Protein AF-A0A0G3XI68-F1 (afdb_monomer_lite)

InterPro domains:
  IPR011495 Signal transduction histidine kinase, subgroup 2, dimerisation and phosphoacceptor domain [PF07568] (10-59)
  IPR036890 Histidine kinase/HSP90-like ATPase superfamily [G3DSA:3.30.565.10] (43-128)
  IPR036890 Histidine kinase/HSP90-like ATPase superfamily [SSF55874] (62-120)

Secondary structure (DSSP, 8-state):
-----------HHHHHHHHHHHHHHHHHHHHHHHHTTS----EEEHHHHHHHHHHHHHTSHHHHTTTEEEEEEE---EEEHHHHHHHHHHHHHHHHHIIIIIS-TT--EEEEEEE---SSS--------

Foldseek 3Di:
DDDDPDDPDPPVVVVVLVVVLVVVVVVVVVVVVVCVPPDDADWDFLLVVVQVLQVVVQPDVLCVVQQEAEEEDEDGDIDGPVVSVSVSVSVVVVVVCCSVPVRPRNRHYYFYFYFDDDPPPDGDGDGDD

pLDDT: mean 70.51, std 18.84, range [31.53, 93.0]

Radius of gyration: 17.16 Å; chains: 1; bounding box: 57×29×40 Å

Organism: NCBI:txid1348774

Structure (mmCIF, N/CA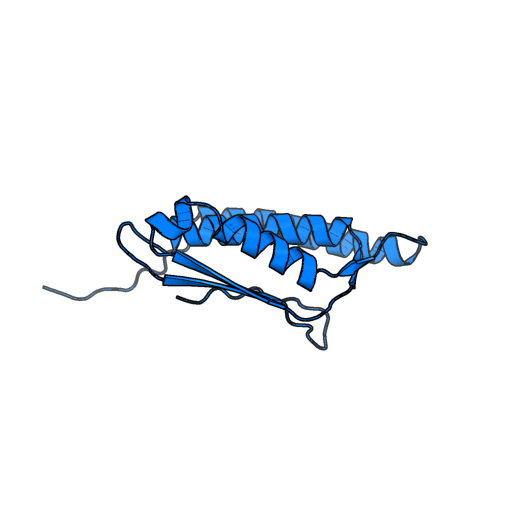/C/O backbone):
data_AF-A0A0G3XI68-F1
#
_entry.id   AF-A0A0G3XI68-F1
#
loop_
_atom_site.group_PDB
_atom_site.id
_atom_site.type_symbol
_atom_site.label_atom_id
_atom_site.label_alt_id
_atom_site.label_comp_id
_atom_site.label_asym_id
_atom_site.label_entity_id
_atom_site.label_seq_id
_atom_site.pdbx_PDB_ins_code
_atom_site.Cartn_x
_atom_site.Cartn_y
_atom_site.Cartn_z
_atom_site.occupancy
_atom_site.B_iso_or_equiv
_atom_site.auth_seq_id
_atom_site.auth_comp_id
_atom_site.auth_asym_id
_atom_site.auth_atom_id
_atom_site.pdbx_PDB_model_num
ATOM 1 N N . MET A 1 1 ? -36.870 18.789 12.264 1.00 31.53 1 MET A N 1
ATOM 2 C CA . MET A 1 1 ? -36.384 17.388 12.247 1.00 31.53 1 MET A CA 1
ATOM 3 C C . MET A 1 1 ? -36.685 16.810 10.864 1.00 31.53 1 MET A C 1
ATOM 5 O O . MET A 1 1 ? -37.745 17.142 10.352 1.00 31.53 1 MET A O 1
ATOM 9 N N . PRO A 1 2 ? -35.776 16.043 10.236 1.00 55.09 2 PRO A N 1
ATOM 10 C CA . PRO A 1 2 ? -34.656 16.590 9.450 1.00 55.09 2 PRO A CA 1
ATOM 11 C C . PRO A 1 2 ? -34.490 15.913 8.066 1.00 55.09 2 PRO A C 1
ATOM 13 O O . PRO A 1 2 ? -35.058 14.852 7.839 1.00 55.09 2 PRO A O 1
ATOM 16 N N . THR A 1 3 ? -33.679 16.490 7.168 1.00 40.97 3 THR A N 1
ATOM 17 C CA . THR A 1 3 ? -32.570 15.821 6.434 1.00 40.97 3 THR A CA 1
ATOM 18 C C . THR A 1 3 ? -31.987 16.763 5.371 1.00 40.97 3 THR A C 1
ATOM 20 O O . THR A 1 3 ? -32.546 16.929 4.296 1.00 40.97 3 THR A O 1
ATOM 23 N N . ASP A 1 4 ? -30.836 17.363 5.674 1.00 39.16 4 ASP A N 1
ATOM 24 C CA . ASP A 1 4 ? -29.917 17.905 4.668 1.00 39.16 4 ASP A CA 1
ATOM 25 C C . ASP A 1 4 ? -28.554 17.243 4.910 1.00 39.16 4 ASP A C 1
ATOM 27 O O . ASP A 1 4 ? -27.798 17.626 5.805 1.00 39.16 4 ASP A O 1
ATOM 31 N N . TYR A 1 5 ? -28.303 16.153 4.184 1.00 35.28 5 TYR A N 1
ATOM 32 C CA . TYR A 1 5 ? -27.009 15.474 4.125 1.00 35.28 5 TYR A CA 1
ATOM 33 C C . TYR A 1 5 ? -26.411 15.707 2.736 1.00 35.28 5 TYR A C 1
ATOM 35 O O . TYR A 1 5 ? -26.366 14.813 1.897 1.00 35.28 5 TYR A O 1
ATOM 43 N N . GLY A 1 6 ? -25.950 16.932 2.498 1.00 38.41 6 GLY A N 1
ATOM 44 C CA . GLY A 1 6 ? -25.201 17.317 1.307 1.00 38.41 6 GLY A CA 1
ATOM 45 C C . GLY A 1 6 ? -23.928 18.070 1.675 1.00 38.41 6 GLY A C 1
ATOM 46 O O . GLY A 1 6 ? -23.802 19.251 1.383 1.00 38.41 6 GLY A O 1
ATOM 47 N N . LYS A 1 7 ? -22.967 17.415 2.338 1.00 39.94 7 LYS A N 1
ATOM 48 C CA . LYS A 1 7 ? -21.611 17.967 2.489 1.00 39.94 7 LYS A CA 1
ATOM 49 C C . LYS A 1 7 ? -20.604 17.024 1.850 1.00 39.94 7 LYS A C 1
ATOM 51 O O . LYS A 1 7 ? -20.145 16.069 2.469 1.00 39.94 7 LYS A O 1
ATOM 56 N N . GLN A 1 8 ? -20.278 17.321 0.592 1.00 47.56 8 GLN A N 1
ATOM 57 C CA . GLN A 1 8 ? -19.024 16.920 -0.035 1.00 47.56 8 GLN A CA 1
ATOM 58 C C . GLN A 1 8 ? -17.888 17.495 0.818 1.00 47.56 8 GLN A C 1
ATOM 60 O O . GLN A 1 8 ? -17.593 18.686 0.769 1.00 47.56 8 GLN A O 1
ATOM 65 N N . GLY A 1 9 ? -17.315 16.661 1.680 1.00 38.50 9 GLY A N 1
ATOM 66 C CA . GLY A 1 9 ? -16.101 16.988 2.409 1.00 38.50 9 GLY A CA 1
ATOM 67 C C . GLY A 1 9 ? -14.901 16.678 1.529 1.00 38.50 9 GLY A C 1
ATOM 68 O O . GLY A 1 9 ? -14.406 15.556 1.545 1.00 38.50 9 GLY A O 1
ATOM 69 N N . THR A 1 10 ? -14.428 17.651 0.758 1.00 47.72 10 THR A N 1
ATOM 70 C CA . THR A 1 10 ? -13.037 17.657 0.299 1.00 47.72 10 THR A CA 1
ATOM 71 C C . THR A 1 10 ? -12.173 17.923 1.528 1.00 47.72 10 THR A C 1
ATOM 73 O O . THR A 1 10 ? -11.997 19.069 1.934 1.00 47.72 10 THR A O 1
ATOM 76 N N . ASP A 1 11 ? -11.706 16.854 2.177 1.00 54.72 11 ASP A N 1
ATOM 77 C CA . ASP A 1 11 ? -10.769 16.954 3.296 1.00 54.72 11 ASP A CA 1
ATOM 78 C C . ASP A 1 11 ? -9.481 17.644 2.794 1.00 54.72 11 ASP A C 1
ATOM 80 O O . ASP A 1 11 ? -8.816 17.116 1.894 1.00 54.72 11 ASP A O 1
ATOM 84 N N . PRO A 1 12 ? -9.112 18.822 3.331 1.00 51.72 12 PRO A N 1
ATOM 85 C CA . PRO A 1 12 ? -7.902 19.535 2.933 1.00 51.72 12 PRO A CA 1
ATOM 86 C C . PRO A 1 12 ? -6.636 18.685 3.089 1.00 51.72 12 PRO A C 1
ATOM 88 O O . PRO A 1 12 ? -5.702 18.838 2.305 1.00 51.72 12 PRO A O 1
ATOM 91 N N . ALA A 1 13 ? -6.604 17.765 4.058 1.00 49.97 13 ALA A N 1
ATOM 92 C CA . ALA A 1 13 ? -5.489 16.846 4.254 1.00 49.97 13 ALA A CA 1
ATOM 93 C C . ALA A 1 13 ? -5.423 15.789 3.141 1.00 49.97 13 ALA A C 1
ATOM 95 O O . ALA A 1 13 ? -4.335 15.492 2.648 1.00 49.97 13 ALA A O 1
ATOM 96 N N . ALA A 1 14 ? -6.573 15.282 2.682 1.00 48.16 14 ALA A N 1
ATOM 97 C CA . ALA A 1 14 ? -6.639 14.370 1.540 1.00 48.16 14 ALA A CA 1
ATOM 98 C C . ALA A 1 14 ? -6.220 15.072 0.238 1.00 48.16 14 ALA A C 1
ATOM 100 O O . ALA A 1 14 ? -5.466 14.507 -0.552 1.00 48.16 14 ALA A O 1
ATOM 101 N N . ALA A 1 15 ? -6.631 16.329 0.046 1.00 51.78 15 ALA A N 1
ATOM 102 C CA . ALA A 1 15 ? -6.228 17.139 -1.103 1.00 51.78 15 ALA A CA 1
ATOM 103 C C . ALA A 1 15 ? -4.725 17.486 -1.088 1.00 51.78 15 ALA A C 1
ATOM 105 O O . ALA A 1 15 ? -4.072 17.435 -2.129 1.00 51.78 15 ALA A O 1
ATOM 106 N N . LEU A 1 16 ? -4.151 17.787 0.082 1.00 50.56 16 LEU A N 1
ATOM 107 C CA . LEU A 1 16 ? -2.713 18.039 0.240 1.00 50.56 16 LEU A CA 1
ATOM 108 C C . LEU A 1 16 ? -1.878 16.774 0.021 1.00 50.56 16 LEU A C 1
ATOM 110 O O . LEU A 1 16 ? -0.875 16.822 -0.695 1.00 50.56 16 LEU A O 1
ATOM 114 N N . ALA A 1 17 ? -2.309 15.640 0.580 1.00 51.34 17 ALA A N 1
ATOM 115 C CA . ALA A 1 17 ? -1.681 14.347 0.337 1.00 51.34 17 ALA A CA 1
ATOM 116 C C . ALA A 1 17 ? -1.721 14.006 -1.159 1.00 51.34 17 ALA A C 1
ATOM 118 O O . ALA A 1 17 ? -0.691 13.659 -1.730 1.00 51.34 17 ALA A O 1
ATOM 119 N N . PHE A 1 18 ? -2.867 14.207 -1.817 1.00 52.84 18 PHE A N 1
ATOM 120 C CA . PHE A 1 18 ? -3.029 14.009 -3.257 1.00 52.84 18 PHE A CA 1
ATOM 121 C C . PHE A 1 18 ? -2.173 14.970 -4.104 1.00 52.84 18 PHE A C 1
ATOM 123 O O . PHE A 1 18 ? -1.632 14.575 -5.138 1.00 52.84 18 PHE A O 1
ATOM 130 N N . GLY A 1 19 ? -1.990 16.218 -3.668 1.00 50.69 19 GLY A N 1
ATOM 131 C CA . GLY A 1 19 ? -1.123 17.189 -4.339 1.00 50.69 19 GLY A CA 1
ATOM 132 C C . GLY A 1 19 ? 0.359 16.805 -4.274 1.00 50.69 19 GLY A C 1
ATOM 133 O O . GLY A 1 19 ? 1.036 16.760 -5.303 1.00 50.69 19 GLY A O 1
ATOM 134 N N . ALA A 1 20 ? 0.857 16.456 -3.084 1.00 52.22 20 ALA A N 1
ATOM 135 C CA . ALA A 1 20 ? 2.238 16.000 -2.895 1.00 52.22 20 ALA A CA 1
ATOM 136 C C . ALA A 1 20 ? 2.516 14.675 -3.634 1.00 52.22 20 ALA A C 1
ATOM 138 O O . ALA A 1 20 ? 3.582 14.487 -4.227 1.00 52.22 20 ALA A O 1
ATOM 139 N N . MET A 1 21 ? 1.522 13.788 -3.646 1.00 56.44 21 MET A N 1
ATOM 140 C CA . MET A 1 21 ? 1.485 12.535 -4.398 1.00 56.44 21 MET A CA 1
ATOM 141 C C . MET A 1 21 ? 1.593 12.776 -5.907 1.00 56.44 21 MET A C 1
ATOM 143 O O . MET A 1 21 ? 2.489 12.243 -6.556 1.00 56.44 21 MET A O 1
ATOM 147 N N . SER A 1 22 ? 0.742 13.647 -6.456 1.00 55.94 22 SER A N 1
ATOM 148 C CA . SER A 1 22 ? 0.720 13.986 -7.885 1.00 55.94 22 SER A CA 1
ATOM 149 C C . SER A 1 22 ? 2.038 14.605 -8.352 1.00 55.94 22 SER A C 1
ATOM 151 O O . SER A 1 22 ? 2.493 14.332 -9.462 1.00 55.94 22 SER A O 1
ATOM 153 N N . HIS A 1 23 ? 2.684 15.408 -7.502 1.00 49.72 23 HIS A N 1
ATOM 154 C CA . HIS A 1 23 ? 3.992 15.988 -7.800 1.00 49.72 23 HIS A CA 1
ATOM 155 C C . HIS A 1 23 ? 5.098 14.922 -7.865 1.00 49.72 23 HIS A C 1
ATOM 157 O O . HIS A 1 23 ? 5.935 14.956 -8.766 1.00 49.72 23 HIS A O 1
ATOM 163 N N . ARG A 1 24 ? 5.090 13.942 -6.951 1.00 57.97 24 ARG A N 1
ATOM 164 C CA . ARG A 1 24 ? 6.045 12.819 -6.961 1.00 57.97 24 ARG A CA 1
ATOM 165 C C . ARG A 1 24 ? 5.825 11.869 -8.135 1.00 57.97 24 ARG A C 1
ATOM 167 O O . ARG A 1 24 ? 6.794 11.506 -8.791 1.00 57.97 24 ARG A O 1
ATOM 174 N N . VAL A 1 25 ? 4.573 11.525 -8.438 1.00 63.59 25 VAL A N 1
ATOM 175 C CA . VAL A 1 25 ? 4.222 10.704 -9.609 1.00 63.59 25 VAL A CA 1
ATOM 176 C C . VAL A 1 25 ? 4.680 11.385 -10.900 1.00 63.59 25 VAL A C 1
ATOM 178 O O . VAL A 1 25 ? 5.286 10.741 -11.750 1.00 63.59 25 VAL A O 1
ATOM 181 N N . ARG A 1 26 ? 4.475 12.703 -11.028 1.00 56.41 26 ARG A N 1
ATOM 182 C CA . ARG A 1 26 ? 4.930 13.463 -12.200 1.00 56.41 26 ARG A CA 1
ATOM 183 C C . ARG A 1 26 ? 6.452 13.505 -12.319 1.00 56.41 26 ARG A C 1
ATOM 185 O O . ARG A 1 26 ? 6.967 13.314 -13.412 1.00 56.41 26 ARG A O 1
ATOM 192 N N . ALA A 1 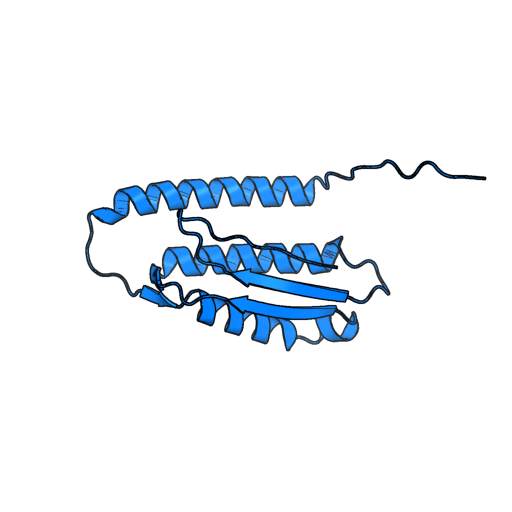27 ? 7.164 13.702 -11.209 1.00 53.88 27 ALA A N 1
ATOM 193 C CA . ALA A 1 27 ? 8.625 13.660 -11.202 1.00 53.88 27 ALA A CA 1
ATOM 194 C C . ALA A 1 27 ? 9.161 12.279 -11.623 1.00 53.88 27 ALA A C 1
ATOM 196 O O . ALA A 1 27 ? 10.120 12.203 -12.384 1.00 53.88 27 ALA A O 1
ATOM 197 N N . LEU A 1 28 ? 8.512 11.193 -11.194 1.00 54.31 28 LEU A N 1
ATOM 198 C CA . LEU A 1 28 ? 8.875 9.833 -11.595 1.00 54.31 28 LEU A CA 1
ATOM 199 C C . LEU A 1 28 ? 8.546 9.513 -13.050 1.00 54.31 28 LEU A C 1
ATOM 201 O O . LEU A 1 28 ? 9.327 8.814 -13.684 1.00 54.31 28 LEU A O 1
ATOM 205 N N . ALA A 1 29 ? 7.445 10.034 -13.597 1.00 58.12 29 ALA A N 1
ATOM 206 C CA . ALA A 1 29 ? 7.153 9.909 -15.025 1.00 58.12 29 ALA A CA 1
ATOM 207 C C . ALA A 1 29 ? 8.268 10.556 -15.867 1.00 58.12 29 ALA A C 1
ATOM 209 O O . ALA A 1 29 ? 8.747 9.958 -16.826 1.00 58.12 29 ALA A O 1
ATOM 210 N N . THR A 1 30 ? 8.764 11.724 -15.442 1.00 55.47 30 THR A N 1
ATOM 211 C CA . THR A 1 30 ? 9.915 12.386 -16.075 1.00 55.47 30 THR A CA 1
ATOM 212 C C . THR A 1 30 ? 11.211 11.583 -15.920 1.00 55.47 30 THR A C 1
ATOM 214 O O . THR A 1 30 ? 11.980 11.477 -16.870 1.00 55.47 30 THR A O 1
ATOM 217 N N . VAL A 1 31 ? 11.463 10.976 -14.755 1.00 54.72 31 VAL A N 1
ATOM 218 C CA . VAL A 1 31 ? 12.633 10.097 -14.560 1.00 54.72 31 VAL A CA 1
ATOM 219 C C . VAL A 1 31 ? 12.524 8.830 -15.414 1.00 54.72 31 VAL A C 1
ATOM 221 O O . VAL A 1 31 ? 13.515 8.418 -16.008 1.00 54.72 31 VAL A O 1
ATOM 224 N N . HIS A 1 32 ? 11.332 8.246 -15.549 1.00 53.09 32 HIS A N 1
ATOM 225 C CA . HIS A 1 32 ? 11.088 7.079 -16.397 1.00 53.09 32 HIS A CA 1
ATOM 226 C C . HIS A 1 32 ? 11.336 7.393 -17.881 1.00 53.09 32 HIS A C 1
ATOM 228 O O . HIS A 1 32 ? 11.943 6.584 -18.577 1.00 53.09 32 HIS A O 1
ATOM 234 N N . GLU A 1 33 ? 10.931 8.570 -18.371 1.00 55.16 33 GLU A N 1
ATOM 235 C CA . GLU A 1 33 ? 11.246 9.016 -19.739 1.00 55.16 33 GLU A CA 1
ATOM 236 C C . GLU A 1 33 ? 12.758 9.181 -19.973 1.00 55.16 33 GLU A C 1
ATOM 238 O O . GLU A 1 33 ? 13.256 8.832 -21.043 1.00 55.16 33 GLU A O 1
ATOM 243 N N . LEU A 1 34 ? 13.502 9.656 -18.969 1.00 50.72 34 LEU A N 1
ATOM 244 C CA . LEU A 1 34 ? 14.955 9.853 -19.050 1.00 50.72 34 LEU A CA 1
ATOM 245 C C . LEU A 1 34 ? 15.759 8.550 -18.873 1.00 50.72 34 LEU A C 1
ATOM 247 O O . LEU A 1 34 ? 16.847 8.422 -19.432 1.00 50.72 34 LEU A O 1
ATOM 251 N N . SER A 1 35 ? 15.227 7.574 -18.131 1.00 43.38 35 SER A N 1
ATOM 252 C CA . SER A 1 35 ? 15.909 6.310 -17.807 1.00 43.38 35 SER A CA 1
ATOM 253 C C . SER A 1 35 ? 15.792 5.241 -18.904 1.00 43.38 35 SER A C 1
ATOM 255 O O . SER A 1 35 ? 16.529 4.256 -18.896 1.00 43.38 35 SER A O 1
ATOM 257 N N . LEU A 1 36 ? 14.965 5.470 -19.936 1.00 50.59 36 LEU A N 1
ATOM 258 C CA . LEU A 1 36 ? 14.912 4.630 -21.146 1.00 50.59 36 LEU A CA 1
ATOM 259 C C . LEU A 1 36 ? 16.267 4.524 -21.883 1.00 50.59 36 LEU A C 1
ATOM 261 O O . LEU A 1 36 ? 16.406 3.705 -22.791 1.00 50.59 36 LEU A O 1
ATOM 265 N N . GLN A 1 37 ? 17.268 5.329 -21.508 1.00 42.09 37 GLN A N 1
ATOM 266 C CA . GLN A 1 37 ? 18.598 5.347 -22.122 1.00 42.09 37 GLN A CA 1
ATOM 267 C C . GLN A 1 37 ? 19.715 4.678 -21.301 1.00 42.09 37 GLN A C 1
ATOM 269 O O . GLN A 1 37 ? 20.816 4.529 -21.832 1.00 42.09 37 GLN A O 1
ATOM 274 N N . SER A 1 38 ? 19.486 4.243 -20.055 1.00 42.41 38 SER A N 1
ATOM 275 C CA . SER A 1 38 ? 20.564 3.708 -19.205 1.00 42.41 38 SER A CA 1
ATOM 276 C C . SER A 1 38 ? 20.253 2.329 -18.629 1.00 42.41 38 SER A C 1
ATOM 278 O O . SER A 1 38 ? 19.293 2.125 -17.898 1.00 42.41 38 SER A O 1
ATOM 280 N N . ALA A 1 39 ? 21.114 1.387 -18.994 1.00 47.19 39 ALA A N 1
ATOM 281 C CA . ALA A 1 39 ? 21.036 -0.040 -18.749 1.00 47.19 39 ALA A CA 1
ATOM 282 C C . ALA A 1 39 ? 21.018 -0.468 -17.266 1.00 47.19 39 ALA A C 1
ATOM 284 O O . ALA A 1 39 ? 21.688 0.123 -16.425 1.00 47.19 39 ALA A O 1
ATOM 285 N N . SER A 1 40 ? 20.358 -1.611 -17.037 1.00 54.28 40 SER A N 1
ATOM 286 C CA . SER A 1 40 ? 20.501 -2.530 -15.896 1.00 54.28 40 SER A CA 1
ATOM 287 C C . SER A 1 40 ? 20.205 -1.974 -14.503 1.00 54.28 40 SER A C 1
ATOM 289 O O . SER A 1 40 ? 21.128 -1.682 -13.748 1.00 54.28 40 SER A O 1
ATOM 291 N N . TYR A 1 41 ? 18.935 -1.998 -14.093 1.00 54.28 41 TYR A N 1
ATOM 292 C CA . TYR A 1 41 ? 18.578 -1.917 -12.677 1.00 54.28 41 TYR A CA 1
ATOM 293 C C . TYR A 1 41 ? 17.553 -2.994 -12.308 1.00 54.28 41 TYR A C 1
ATOM 295 O O . TYR A 1 41 ? 16.701 -3.374 -13.104 1.00 54.28 41 TYR A O 1
ATOM 303 N N . SER A 1 42 ? 17.749 -3.573 -11.122 1.00 69.81 42 SER A N 1
ATOM 304 C CA . SER A 1 42 ? 17.023 -4.717 -10.563 1.00 69.81 42 SER A CA 1
ATOM 305 C C . SER A 1 42 ? 15.507 -4.510 -10.626 1.00 69.81 42 SER A C 1
AT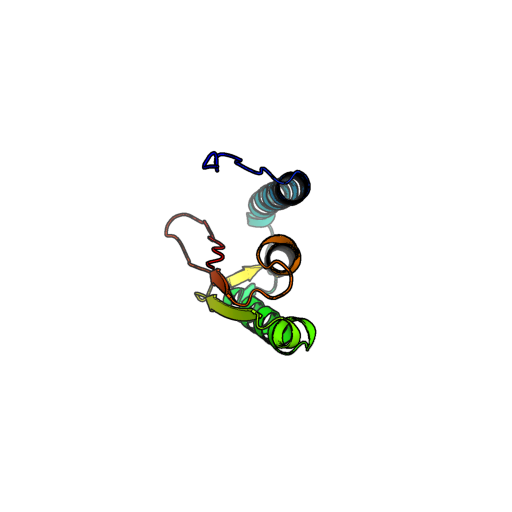OM 307 O O . SER A 1 42 ? 14.942 -3.816 -9.779 1.00 69.81 42 SER A O 1
ATOM 309 N N . GLU A 1 43 ? 14.847 -5.162 -11.578 1.00 78.38 43 GLU A N 1
ATOM 310 C CA . GLU A 1 43 ? 13.390 -5.208 -11.618 1.00 78.38 43 GLU A CA 1
ATOM 311 C C . GLU A 1 43 ? 12.852 -5.989 -10.415 1.00 78.38 43 GLU A C 1
ATOM 313 O O . GLU A 1 43 ? 13.349 -7.069 -10.077 1.00 78.38 43 GLU A O 1
ATOM 318 N N . ILE A 1 44 ? 11.812 -5.459 -9.771 1.00 86.12 44 ILE A N 1
ATOM 319 C CA . ILE A 1 44 ? 11.100 -6.161 -8.704 1.00 86.12 44 ILE A CA 1
ATOM 320 C C . ILE A 1 44 ? 9.639 -6.379 -9.080 1.00 86.12 44 ILE A C 1
ATOM 322 O O . ILE A 1 44 ? 9.023 -5.549 -9.745 1.00 86.12 44 ILE A O 1
ATOM 326 N N . ASP A 1 45 ? 9.072 -7.491 -8.611 1.00 88.88 45 ASP A N 1
ATOM 327 C CA . ASP A 1 45 ? 7.633 -7.744 -8.685 1.00 88.88 45 ASP A CA 1
ATOM 328 C C . ASP A 1 45 ? 6.907 -6.808 -7.704 1.00 88.88 45 ASP A C 1
ATOM 330 O O . ASP A 1 45 ? 6.872 -7.051 -6.489 1.00 88.88 45 ASP A O 1
ATOM 334 N N . LEU A 1 46 ? 6.328 -5.730 -8.238 1.00 88.94 46 LEU A N 1
ATOM 335 C CA . LEU A 1 46 ? 5.561 -4.750 -7.470 1.00 88.94 46 LEU A CA 1
ATOM 336 C C . LEU A 1 46 ? 4.355 -5.399 -6.785 1.00 88.94 46 LEU A C 1
ATOM 338 O O . LEU A 1 46 ? 4.035 -5.063 -5.644 1.00 88.94 46 LEU A O 1
ATOM 342 N N . GLY A 1 47 ? 3.700 -6.348 -7.453 1.00 88.94 47 GLY A N 1
ATOM 343 C CA . GLY A 1 47 ? 2.550 -7.052 -6.905 1.00 88.94 47 GLY A CA 1
ATOM 344 C C . GLY A 1 47 ? 2.921 -7.826 -5.645 1.00 88.94 47 GLY A C 1
ATOM 345 O O . GLY A 1 47 ? 2.222 -7.729 -4.633 1.00 88.94 47 GLY A O 1
ATOM 346 N N . ARG A 1 48 ? 4.054 -8.539 -5.665 1.00 90.56 48 ARG A N 1
ATOM 347 C CA . ARG A 1 48 ? 4.601 -9.212 -4.475 1.00 90.56 48 ARG A CA 1
ATOM 348 C C . ARG A 1 48 ? 4.995 -8.220 -3.389 1.00 90.56 48 ARG A C 1
ATOM 350 O O . ARG A 1 48 ? 4.684 -8.456 -2.224 1.00 90.56 48 ARG A O 1
ATOM 357 N N . TYR A 1 49 ? 5.660 -7.132 -3.757 1.00 90.06 49 TYR A N 1
ATOM 358 C CA . TYR A 1 49 ? 6.080 -6.103 -2.812 1.00 90.06 49 TYR A CA 1
ATOM 359 C C . TYR A 1 49 ? 4.888 -5.487 -2.056 1.00 90.06 49 TYR A C 1
ATOM 361 O O . TYR A 1 49 ? 4.917 -5.419 -0.825 1.00 90.06 49 TYR A O 1
ATOM 369 N N . LEU A 1 50 ? 3.806 -5.132 -2.762 1.00 89.81 50 LEU A N 1
ATOM 370 C CA . LEU A 1 50 ? 2.578 -4.612 -2.152 1.00 89.81 50 LEU A CA 1
ATOM 371 C C . LEU A 1 50 ? 1.895 -5.647 -1.251 1.00 89.81 50 LEU A C 1
ATOM 373 O O . LEU A 1 50 ? 1.519 -5.308 -0.133 1.00 89.81 50 LEU A O 1
ATOM 377 N N . ARG A 1 51 ? 1.805 -6.918 -1.669 1.00 93.00 51 ARG A N 1
ATOM 378 C CA . ARG A 1 51 ? 1.232 -7.984 -0.825 1.00 93.00 51 ARG A CA 1
ATOM 379 C C . ARG A 1 51 ? 1.992 -8.149 0.490 1.00 93.00 51 ARG A C 1
ATOM 381 O O . ARG A 1 51 ? 1.368 -8.229 1.545 1.00 93.00 51 ARG A O 1
ATOM 388 N N . GLU A 1 52 ? 3.325 -8.159 0.452 1.00 91.44 52 GLU A N 1
ATOM 389 C CA . GLU A 1 52 ? 4.142 -8.255 1.670 1.00 91.44 52 GLU A CA 1
ATOM 390 C C . GLU A 1 52 ? 3.994 -7.027 2.573 1.00 91.44 52 GLU A C 1
ATOM 392 O O . GLU A 1 52 ? 3.956 -7.160 3.796 1.00 91.44 52 GLU A O 1
ATOM 397 N N . MET A 1 53 ? 3.893 -5.832 1.988 1.00 91.44 53 MET A N 1
ATOM 398 C CA . MET A 1 53 ? 3.636 -4.601 2.732 1.00 91.44 53 MET A CA 1
ATOM 399 C C . MET A 1 53 ? 2.281 -4.648 3.440 1.00 91.44 53 MET A C 1
ATOM 401 O O . MET A 1 53 ? 2.217 -4.467 4.655 1.00 91.44 53 MET A O 1
ATOM 405 N N . THR A 1 54 ? 1.213 -4.938 2.697 1.00 91.06 54 THR A N 1
ATOM 406 C CA . THR A 1 54 ? -0.150 -5.079 3.216 1.00 91.06 54 THR A CA 1
ATOM 407 C C . THR A 1 54 ? -0.202 -6.123 4.328 1.00 91.06 54 THR A C 1
ATOM 409 O O . THR A 1 54 ? -0.749 -5.841 5.392 1.00 91.06 54 THR A O 1
ATOM 412 N N . ARG A 1 55 ? 0.436 -7.287 4.134 1.00 91.19 55 ARG A N 1
ATOM 413 C CA . ARG A 1 55 ? 0.517 -8.344 5.151 1.00 91.19 55 ARG A CA 1
ATOM 414 C C . ARG A 1 55 ? 1.150 -7.834 6.446 1.00 91.19 55 ARG A C 1
ATOM 416 O O . ARG A 1 55 ? 0.545 -7.957 7.506 1.00 91.19 55 ARG A O 1
ATOM 423 N N . LYS A 1 56 ? 2.320 -7.193 6.366 1.00 89.69 56 LYS A N 1
ATOM 424 C CA . LYS A 1 56 ? 3.006 -6.635 7.545 1.00 89.69 56 LYS A CA 1
ATOM 425 C C . LYS A 1 56 ? 2.172 -5.588 8.282 1.00 89.69 56 LYS A C 1
ATOM 427 O O . LYS A 1 56 ? 2.204 -5.542 9.506 1.00 89.69 56 LYS A O 1
ATOM 432 N N . ILE A 1 57 ? 1.436 -4.750 7.552 1.00 88.94 57 ILE A N 1
ATOM 433 C CA . ILE A 1 57 ? 0.544 -3.757 8.163 1.00 88.94 57 ILE A CA 1
ATOM 434 C C . ILE A 1 57 ? -0.639 -4.461 8.847 1.00 88.94 57 ILE A C 1
ATOM 436 O O . ILE A 1 57 ? -0.986 -4.107 9.971 1.00 88.94 57 ILE A O 1
ATOM 440 N N . SER A 1 58 ? -1.225 -5.478 8.203 1.00 87.88 58 SER A N 1
ATOM 441 C CA . SER A 1 58 ? -2.359 -6.248 8.738 1.00 87.88 58 SER A CA 1
ATOM 442 C C . SER A 1 58 ? -2.021 -7.044 10.004 1.00 87.88 58 SER A C 1
ATOM 444 O O . SER A 1 58 ? -2.876 -7.211 10.866 1.00 87.88 58 SER A O 1
ATOM 446 N N . GLU A 1 59 ? -0.766 -7.479 10.155 1.00 86.62 59 GLU A N 1
ATOM 447 C CA . GLU A 1 59 ? -0.263 -8.152 11.362 1.00 86.62 59 GLU A CA 1
ATOM 448 C C . GLU A 1 59 ? -0.133 -7.203 12.571 1.00 86.62 59 GLU A C 1
ATOM 450 O O . GLU A 1 59 ? 0.017 -7.657 13.707 1.00 86.62 59 GLU A O 1
ATOM 455 N N . GLY A 1 60 ? -0.200 -5.885 12.359 1.00 81.88 60 GLY A N 1
ATOM 456 C CA . GLY A 1 60 ? -0.166 -4.896 13.431 1.00 81.88 60 GLY A CA 1
ATOM 457 C C . GLY A 1 60 ? -1.458 -4.865 14.256 1.00 81.88 60 GLY A C 1
ATOM 458 O O . GLY A 1 60 ? -2.562 -4.811 13.715 1.00 81.88 60 GLY A O 1
ATOM 459 N N . GLN A 1 61 ? -1.326 -4.791 15.586 1.00 78.69 61 GLN A N 1
ATOM 460 C CA . GLN A 1 61 ? -2.472 -4.772 16.514 1.00 78.69 61 GLN A CA 1
ATOM 461 C C . GLN A 1 61 ? -3.449 -3.609 16.267 1.00 78.69 61 GLN A C 1
ATOM 463 O O . GLN A 1 61 ? -4.648 -3.764 16.473 1.00 78.69 61 GLN A O 1
ATOM 468 N N . ALA A 1 62 ? -2.965 -2.472 15.758 1.00 81.69 62 ALA A N 1
ATOM 469 C CA . ALA A 1 62 ? -3.767 -1.264 15.566 1.00 81.69 62 ALA A CA 1
ATOM 470 C C . ALA A 1 62 ? -4.959 -1.437 14.603 1.00 81.69 62 ALA A C 1
ATOM 472 O O . ALA A 1 62 ? -5.978 -0.764 14.766 1.00 81.69 62 ALA A O 1
ATOM 473 N N . LEU A 1 63 ? -4.846 -2.305 13.590 1.00 85.81 63 LEU A N 1
ATOM 474 C CA . LEU A 1 63 ? -5.959 -2.587 12.676 1.00 85.81 63 LEU A CA 1
ATOM 475 C C . LEU A 1 63 ? -6.957 -3.563 13.299 1.00 85.81 63 LEU A C 1
ATOM 477 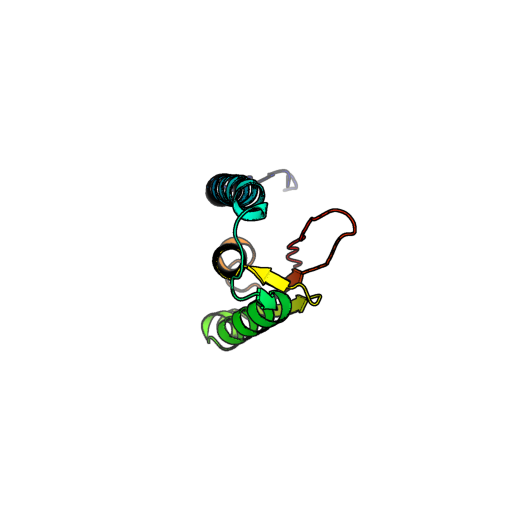O O . LEU A 1 63 ? -8.162 -3.308 13.267 1.00 85.81 63 LEU A O 1
ATOM 481 N N . ALA A 1 64 ? -6.449 -4.617 13.940 1.00 85.12 64 ALA A N 1
ATOM 482 C CA . ALA A 1 64 ? -7.263 -5.611 14.630 1.00 85.12 64 ALA A CA 1
ATOM 483 C C . ALA A 1 64 ? -8.109 -4.988 15.756 1.00 85.12 64 ALA A C 1
ATOM 485 O O . ALA A 1 64 ? -9.310 -5.235 15.828 1.00 85.12 64 ALA A O 1
ATOM 486 N N . GLU A 1 65 ? -7.526 -4.111 16.580 1.00 86.75 65 GLU A N 1
ATOM 487 C CA . GLU A 1 65 ? -8.234 -3.391 17.653 1.00 86.75 65 GLU A CA 1
ATOM 488 C C . GLU A 1 65 ? -9.368 -2.500 17.134 1.00 86.75 65 GLU A C 1
ATOM 490 O O . GLU A 1 65 ? -10.337 -2.229 17.843 1.00 86.75 65 GLU A O 1
ATOM 495 N N . ARG A 1 66 ? -9.263 -2.050 15.882 1.00 84.62 66 ARG A N 1
ATOM 496 C CA . ARG A 1 66 ? -10.269 -1.211 15.226 1.00 84.62 66 ARG A CA 1
ATOM 497 C C . ARG A 1 66 ? -11.249 -2.009 14.369 1.00 84.62 66 ARG A C 1
ATOM 499 O O . ARG A 1 66 ? -12.150 -1.410 13.789 1.00 84.62 66 ARG A O 1
ATOM 506 N N . GLY A 1 67 ? -11.091 -3.333 14.295 1.00 89.06 67 GLY A N 1
ATOM 507 C CA . GLY A 1 67 ? -11.876 -4.205 13.422 1.00 89.06 67 GLY A CA 1
ATOM 508 C C . GLY A 1 67 ? -11.775 -3.800 11.951 1.00 89.06 67 GLY A C 1
ATOM 509 O O . GLY A 1 67 ? -12.775 -3.827 11.236 1.00 89.06 67 GLY A O 1
ATOM 510 N N . ILE A 1 68 ? -10.592 -3.347 11.528 1.00 90.12 68 ILE A N 1
ATOM 511 C CA . ILE A 1 68 ? -10.311 -3.005 10.136 1.00 90.12 68 ILE A CA 1
ATOM 512 C C . ILE A 1 68 ? -9.532 -4.159 9.516 1.00 90.12 68 ILE A C 1
ATOM 514 O O . ILE A 1 68 ? -8.425 -4.470 9.953 1.00 90.12 68 ILE A O 1
ATOM 518 N N . GLU A 1 69 ? -10.095 -4.773 8.485 1.00 91.69 69 GLU A N 1
ATOM 519 C CA . GLU A 1 69 ? -9.412 -5.779 7.680 1.00 91.69 69 GLU A CA 1
ATOM 520 C C . GLU A 1 69 ? -8.608 -5.096 6.575 1.00 91.69 69 GLU A C 1
ATOM 522 O O . GLU A 1 69 ? -9.049 -4.111 5.986 1.00 91.69 69 GLU A O 1
ATOM 527 N N . LEU A 1 70 ? -7.412 -5.603 6.287 1.00 91.75 70 LEU A N 1
ATOM 528 C CA . LEU A 1 70 ? -6.561 -5.086 5.222 1.00 91.75 70 LEU A CA 1
ATOM 529 C C . LEU A 1 70 ? -6.151 -6.241 4.309 1.00 91.75 70 LEU A C 1
ATOM 531 O O . LEU A 1 70 ? -5.538 -7.207 4.756 1.00 91.75 70 LEU A O 1
ATOM 535 N N . SER A 1 71 ? -6.481 -6.127 3.026 1.00 92.25 71 SER A N 1
ATOM 536 C CA . SER A 1 71 ? -6.237 -7.157 2.013 1.00 92.25 71 SER A CA 1
ATOM 537 C C . SER A 1 71 ? -5.601 -6.570 0.752 1.00 92.25 71 SER A C 1
ATOM 539 O O . SER A 1 71 ? -5.621 -5.358 0.532 1.00 92.25 71 SER A O 1
ATOM 541 N N . CYS A 1 72 ? -4.972 -7.420 -0.063 1.00 90.81 72 CYS A N 1
ATOM 542 C CA . CYS A 1 72 ? -4.347 -7.007 -1.316 1.00 90.81 72 CYS A CA 1
ATOM 543 C C . CYS A 1 72 ? -4.532 -8.065 -2.406 1.00 90.81 72 CYS A C 1
ATOM 545 O O . CYS A 1 72 ? -4.237 -9.241 -2.193 1.00 90.81 72 CYS A O 1
ATOM 547 N N . THR A 1 73 ? -4.942 -7.609 -3.589 1.00 92.25 73 THR A N 1
ATOM 548 C CA . THR A 1 73 ? -4.956 -8.385 -4.833 1.00 92.25 73 THR A CA 1
ATOM 549 C C . THR A 1 73 ? -4.101 -7.653 -5.852 1.00 92.25 73 THR A C 1
ATOM 551 O O . THR A 1 73 ? -4.259 -6.447 -6.043 1.00 92.25 73 THR A O 1
ATOM 554 N N . SER A 1 74 ? -3.189 -8.361 -6.510 1.00 89.94 74 SER A N 1
ATOM 555 C CA . SER A 1 74 ? -2.248 -7.724 -7.424 1.00 89.94 74 SER A CA 1
ATOM 556 C C . SER A 1 74 ? -1.840 -8.609 -8.592 1.00 89.94 74 SER A C 1
ATOM 558 O O . SER A 1 74 ? -1.514 -9.784 -8.407 1.00 89.94 74 SER A O 1
ATOM 560 N N . ASP A 1 75 ? -1.790 -7.997 -9.772 1.00 87.94 75 ASP A N 1
ATOM 561 C CA . ASP A 1 75 ? -1.152 -8.554 -10.960 1.00 87.94 75 ASP A CA 1
ATOM 562 C C . ASP A 1 75 ? 0.376 -8.591 -10.800 1.00 87.94 75 ASP A C 1
ATOM 564 O O . ASP A 1 75 ? 0.964 -7.862 -9.993 1.00 87.94 75 ASP A O 1
ATOM 568 N N . VAL A 1 76 ? 1.036 -9.440 -11.591 1.00 86.62 76 VAL A N 1
ATOM 569 C CA . VAL A 1 76 ? 2.502 -9.488 -11.662 1.00 86.62 76 VAL A CA 1
ATOM 570 C C . VAL A 1 76 ? 2.982 -8.389 -12.606 1.00 86.62 76 VAL A C 1
ATOM 572 O O . VAL A 1 76 ? 2.751 -8.445 -13.816 1.00 86.62 76 VAL A O 1
ATOM 575 N N . VAL A 1 77 ? 3.651 -7.387 -12.040 1.00 86.06 77 VAL A N 1
ATOM 576 C CA . VAL A 1 77 ? 4.196 -6.230 -12.759 1.00 86.06 77 VAL A CA 1
ATOM 577 C C . VAL A 1 77 ? 5.634 -6.021 -12.295 1.00 86.06 77 VAL A C 1
ATOM 579 O O . VAL A 1 77 ? 5.873 -5.807 -11.106 1.00 86.06 77 VAL A O 1
ATOM 582 N N . PHE A 1 78 ? 6.577 -6.086 -13.233 1.00 84.81 78 PHE A N 1
AT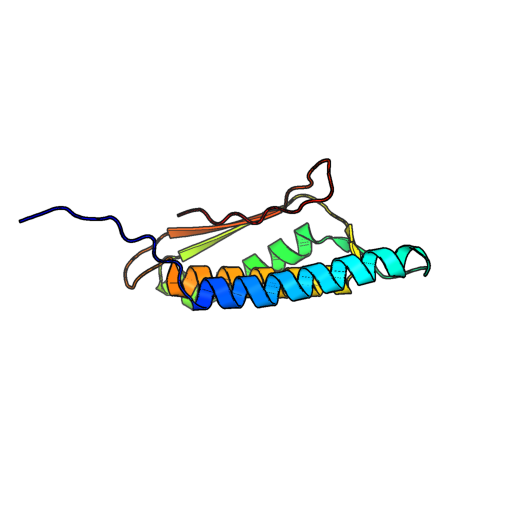OM 583 C CA . PHE A 1 78 ? 7.986 -5.802 -12.985 1.00 84.81 78 PHE A CA 1
ATOM 584 C C . PHE A 1 78 ? 8.276 -4.338 -13.297 1.00 84.81 78 PH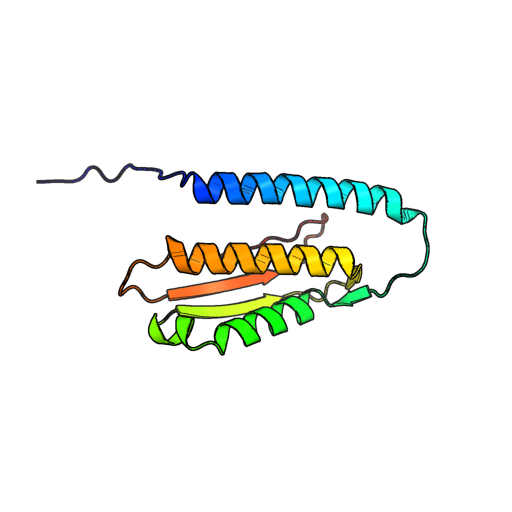E A C 1
ATOM 586 O O . PHE A 1 78 ? 7.921 -3.851 -14.368 1.00 84.81 78 PHE A O 1
ATOM 593 N N . ILE A 1 79 ? 8.874 -3.640 -12.334 1.00 83.12 79 ILE A N 1
ATOM 594 C CA . ILE A 1 79 ? 9.313 -2.247 -12.467 1.00 83.12 79 ILE A CA 1
ATOM 595 C C . ILE A 1 79 ? 10.654 -2.056 -11.769 1.00 83.12 79 ILE A C 1
ATOM 597 O O . ILE A 1 79 ? 11.059 -2.876 -10.939 1.00 83.12 79 ILE A O 1
ATOM 601 N N . ASP A 1 80 ? 11.301 -0.934 -12.065 1.00 84.38 80 ASP A N 1
ATOM 602 C CA . ASP A 1 80 ? 12.490 -0.499 -11.347 1.00 84.38 80 ASP A CA 1
ATOM 603 C C . ASP A 1 80 ? 12.232 -0.350 -9.834 1.00 84.38 80 ASP A C 1
ATOM 605 O O . ASP A 1 80 ? 11.160 0.085 -9.388 1.00 84.38 80 ASP A O 1
ATOM 609 N N . TYR A 1 81 ? 13.238 -0.712 -9.037 1.00 82.12 81 TYR A N 1
ATOM 610 C CA . TYR A 1 81 ? 13.181 -0.670 -7.580 1.00 82.12 81 TYR A CA 1
ATOM 611 C C . TYR A 1 81 ? 12.856 0.725 -7.021 1.00 82.12 81 TYR A C 1
ATOM 613 O O . TYR A 1 81 ? 12.087 0.824 -6.062 1.00 82.12 81 TYR A O 1
ATOM 621 N N . GLU A 1 82 ? 13.393 1.808 -7.591 1.00 80.44 82 GLU A N 1
ATOM 622 C CA . GLU A 1 82 ? 13.128 3.172 -7.112 1.00 80.44 82 GLU A CA 1
ATOM 623 C C . GLU A 1 82 ? 11.657 3.556 -7.304 1.00 80.44 82 GLU A C 1
ATOM 625 O O . GLU A 1 82 ? 11.032 4.164 -6.420 1.00 80.44 82 GLU A O 1
ATOM 630 N N . ILE A 1 83 ? 11.074 3.137 -8.431 1.00 81.88 83 ILE A N 1
ATOM 631 C CA . ILE A 1 83 ? 9.651 3.327 -8.714 1.00 81.88 83 ILE A CA 1
ATOM 632 C C . ILE A 1 83 ? 8.829 2.508 -7.721 1.00 81.88 83 ILE A C 1
ATOM 634 O O . ILE A 1 83 ? 7.912 3.047 -7.099 1.00 81.88 83 ILE A O 1
ATOM 638 N N . ALA A 1 84 ? 9.176 1.238 -7.503 1.00 84.69 84 ALA A N 1
ATOM 639 C CA . ALA A 1 84 ? 8.442 0.377 -6.583 1.00 84.69 84 ALA A CA 1
ATOM 640 C C . ALA A 1 84 ? 8.489 0.875 -5.136 1.00 84.69 84 ALA A C 1
ATOM 642 O O . ALA A 1 84 ? 7.464 0.897 -4.456 1.00 84.69 84 ALA A O 1
ATOM 643 N N . ASN A 1 85 ? 9.655 1.334 -4.682 1.00 81.62 85 ASN A N 1
ATOM 644 C CA . ASN A 1 85 ? 9.822 1.945 -3.371 1.00 81.62 85 ASN A CA 1
ATOM 645 C C . ASN A 1 85 ? 8.938 3.190 -3.226 1.00 81.62 85 ASN A C 1
ATOM 647 O O . ASN A 1 85 ? 8.283 3.378 -2.199 1.00 81.62 85 ASN A O 1
ATOM 651 N N . THR A 1 86 ? 8.862 4.014 -4.274 1.00 81.75 86 THR A N 1
ATOM 652 C CA . THR A 1 86 ? 7.965 5.167 -4.254 1.00 81.75 86 THR A CA 1
ATOM 653 C C . THR A 1 86 ? 6.514 4.723 -4.175 1.00 81.75 86 THR A C 1
ATOM 655 O O . THR A 1 86 ? 5.829 5.148 -3.252 1.00 81.75 86 THR A O 1
ATOM 658 N N . VAL A 1 87 ? 6.059 3.827 -5.057 1.00 83.94 87 VAL A N 1
ATOM 659 C CA . VAL A 1 87 ? 4.691 3.279 -5.036 1.00 83.94 87 VAL A CA 1
ATOM 660 C C . VAL A 1 87 ? 4.345 2.692 -3.666 1.00 83.94 87 VAL A C 1
ATOM 662 O O . VAL A 1 87 ? 3.244 2.909 -3.169 1.00 83.94 87 VAL A O 1
ATOM 665 N N . GLY A 1 88 ? 5.293 2.022 -3.014 1.00 83.94 88 GLY A N 1
ATOM 666 C CA . GLY A 1 88 ? 5.143 1.529 -1.651 1.00 83.94 88 GLY A CA 1
ATOM 667 C C . GLY A 1 88 ? 4.847 2.615 -0.630 1.00 83.94 88 GLY A C 1
ATOM 668 O O . GLY A 1 88 ? 3.906 2.499 0.154 1.00 83.94 88 GLY A O 1
ATOM 669 N N . LEU A 1 89 ? 5.624 3.697 -0.657 1.00 85.62 89 LEU A N 1
ATOM 670 C CA . LEU A 1 89 ? 5.394 4.839 0.220 1.00 85.62 89 LEU A CA 1
ATOM 671 C C . LEU A 1 89 ? 4.023 5.474 -0.047 1.00 85.62 89 LEU A C 1
ATOM 673 O O . LEU A 1 89 ? 3.313 5.829 0.892 1.00 85.62 89 LEU A O 1
ATOM 677 N N . LEU A 1 90 ? 3.633 5.574 -1.321 1.00 84.19 90 LEU A N 1
ATOM 678 C CA . LEU A 1 90 ? 2.325 6.095 -1.711 1.00 84.19 90 LEU A CA 1
ATOM 679 C C . LEU A 1 90 ? 1.190 5.221 -1.164 1.00 84.19 90 LEU A C 1
ATOM 681 O O . LEU A 1 90 ? 0.266 5.739 -0.537 1.00 84.19 90 LEU A O 1
ATOM 685 N N . ALA A 1 91 ? 1.286 3.904 -1.348 1.00 84.81 91 ALA A N 1
ATOM 686 C CA . ALA A 1 91 ? 0.316 2.948 -0.833 1.00 84.81 91 ALA A CA 1
ATOM 687 C C . ALA A 1 91 ? 0.205 3.030 0.696 1.00 84.81 91 ALA A C 1
ATOM 689 O O . ALA A 1 91 ? -0.903 3.075 1.227 1.00 84.81 91 ALA A O 1
ATOM 690 N N . ASN A 1 92 ? 1.333 3.130 1.405 1.00 85.12 92 ASN A N 1
ATOM 691 C CA . ASN A 1 92 ? 1.348 3.256 2.860 1.00 85.12 92 ASN A CA 1
ATOM 692 C C . ASN A 1 92 ? 0.607 4.511 3.353 1.00 85.12 92 ASN A C 1
ATOM 694 O O . ASN A 1 92 ? -0.212 4.419 4.265 1.00 85.12 92 ASN A O 1
ATOM 698 N N . GLU A 1 93 ? 0.844 5.673 2.740 1.00 87.31 93 GLU A N 1
ATOM 699 C CA . GLU A 1 93 ? 0.151 6.910 3.125 1.00 87.31 93 GLU A CA 1
ATOM 700 C C . GLU A 1 93 ? -1.349 6.857 2.820 1.00 87.31 93 GLU A C 1
ATOM 702 O O . GLU A 1 93 ? -2.162 7.336 3.613 1.00 87.31 93 GLU A O 1
ATOM 707 N N . LEU A 1 94 ? -1.741 6.240 1.701 1.00 85.25 94 LEU A N 1
ATOM 708 C CA . LEU A 1 94 ? -3.151 6.034 1.369 1.00 85.25 94 LEU A CA 1
ATOM 709 C C . LEU A 1 94 ? -3.835 5.101 2.374 1.00 85.25 94 LEU A C 1
ATOM 711 O O . LEU A 1 94 ? -4.918 5.431 2.856 1.00 85.25 94 LEU A O 1
ATOM 715 N N . ILE A 1 95 ? -3.189 3.992 2.750 1.00 86.06 95 ILE A N 1
ATOM 716 C CA . ILE A 1 95 ? -3.686 3.081 3.789 1.00 86.06 95 ILE A CA 1
ATOM 717 C C . ILE A 1 95 ? -3.809 3.830 5.117 1.00 86.06 95 ILE A C 1
ATOM 719 O O . ILE A 1 95 ? -4.874 3.816 5.729 1.00 86.06 95 ILE A O 1
ATOM 723 N N . ALA A 1 96 ? -2.767 4.544 5.551 1.00 84.44 96 ALA A N 1
ATOM 724 C CA . ALA A 1 96 ? -2.791 5.310 6.795 1.00 84.44 96 ALA A CA 1
ATOM 725 C C . ALA A 1 96 ? -3.907 6.367 6.803 1.00 84.44 96 ALA A C 1
ATOM 727 O O . ALA A 1 96 ? -4.586 6.553 7.816 1.00 84.44 96 ALA A O 1
ATOM 728 N N . ASN A 1 97 ? -4.143 7.033 5.673 1.00 82.44 97 ASN A N 1
ATOM 729 C CA . ASN A 1 97 ? -5.234 7.990 5.534 1.00 82.44 97 ASN A CA 1
ATOM 730 C C . ASN A 1 97 ? -6.607 7.314 5.568 1.00 82.44 97 ASN A C 1
ATOM 732 O O . ASN A 1 97 ? -7.488 7.793 6.279 1.00 82.44 97 ASN A O 1
ATOM 736 N N . ALA A 1 98 ? -6.798 6.187 4.882 1.00 85.50 98 ALA A N 1
ATOM 737 C CA . ALA A 1 98 ? -8.042 5.425 4.965 1.00 85.50 98 ALA A CA 1
ATOM 738 C C . ALA A 1 98 ? -8.319 5.001 6.416 1.00 85.50 98 ALA A C 1
ATOM 740 O O . ALA A 1 98 ? -9.380 5.290 6.963 1.00 85.50 98 ALA A O 1
ATOM 741 N N . VAL A 1 99 ? -7.315 4.441 7.090 1.00 83.69 99 VAL A N 1
ATOM 742 C CA . VAL A 1 99 ? -7.362 4.064 8.506 1.00 83.69 99 VAL A CA 1
ATOM 743 C C . VAL A 1 99 ? -7.771 5.256 9.378 1.00 83.69 99 VAL A C 1
ATOM 745 O O . VAL A 1 99 ? -8.680 5.111 10.193 1.00 83.69 99 VAL A O 1
ATOM 748 N N . ARG A 1 100 ? -7.151 6.432 9.223 1.00 81.81 100 ARG A N 1
ATOM 749 C CA . ARG A 1 100 ? -7.443 7.617 10.053 1.00 81.81 100 ARG A CA 1
ATOM 750 C C . ARG A 1 100 ? -8.799 8.264 9.762 1.00 81.81 100 ARG A C 1
ATOM 752 O O . ARG A 1 100 ? -9.468 8.689 10.699 1.00 81.81 100 ARG A O 1
ATOM 759 N N . HIS A 1 101 ? -9.187 8.360 8.493 1.00 80.69 101 HIS A N 1
ATOM 760 C CA . HIS A 1 101 ? -10.283 9.232 8.057 1.00 80.69 101 HIS A CA 1
ATOM 761 C C . HIS A 1 101 ? -11.535 8.468 7.598 1.00 80.69 101 HIS A C 1
ATOM 763 O O . HIS A 1 101 ? -12.643 8.977 7.763 1.00 80.69 101 HIS A O 1
ATOM 769 N N . ALA A 1 102 ? -11.401 7.253 7.054 1.00 77.38 102 ALA A N 1
ATOM 770 C CA . ALA A 1 102 ? -12.533 6.484 6.523 1.00 77.38 102 ALA A CA 1
ATOM 771 C C . ALA A 1 102 ? -13.265 5.643 7.586 1.00 77.38 102 ALA A C 1
ATOM 773 O O . ALA A 1 102 ? -14.434 5.302 7.392 1.00 77.38 102 ALA A O 1
ATOM 774 N N . PHE A 1 103 ? -12.621 5.365 8.726 1.00 80.69 103 PHE A N 1
ATOM 775 C CA . PHE A 1 103 ? -13.177 4.545 9.810 1.00 80.69 103 PHE A CA 1
ATOM 776 C C . PHE A 1 103 ? -13.264 5.341 11.125 1.00 80.69 103 PHE A C 1
ATOM 778 O O . PHE A 1 103 ? -12.337 5.321 11.932 1.00 80.69 103 PHE A O 1
ATOM 785 N N . PRO A 1 104 ? -14.359 6.075 11.388 1.00 76.75 104 PRO A N 1
ATOM 786 C CA . PRO A 1 104 ? -14.589 6.704 12.689 1.00 76.75 104 PRO A CA 1
ATOM 787 C C . PRO A 1 104 ? -14.531 5.690 13.845 1.00 76.75 104 PRO A C 1
ATOM 789 O O . PRO A 1 104 ? -14.722 4.493 13.638 1.00 76.75 104 PRO A O 1
ATOM 792 N N . ILE A 1 105 ? -14.297 6.164 15.073 1.00 75.94 105 ILE A N 1
ATOM 793 C CA . ILE A 1 105 ? -14.209 5.303 16.266 1.00 75.94 105 ILE A CA 1
ATOM 794 C C . ILE A 1 105 ? -15.443 4.392 16.360 1.00 75.94 105 ILE A C 1
ATOM 796 O O . ILE A 1 105 ? -16.578 4.864 16.299 1.00 75.94 105 ILE A O 1
ATOM 800 N N . GLY A 1 106 ? -15.203 3.087 16.509 1.00 76.56 106 GLY A N 1
ATOM 801 C CA . GLY A 1 106 ? -16.249 2.066 16.617 1.00 76.56 106 GLY A CA 1
ATOM 802 C C . GLY A 1 106 ? -16.815 1.568 15.284 1.00 76.56 106 GLY A C 1
ATOM 803 O O . GLY A 1 106 ? -17.726 0.744 15.302 1.00 76.56 106 GLY A O 1
ATOM 804 N N . LYS A 1 107 ? -16.302 2.034 14.136 1.00 79.25 107 LYS A N 1
ATOM 805 C CA . LYS A 1 107 ? -16.639 1.467 12.825 1.00 79.25 107 LYS A CA 1
ATOM 806 C C . LYS A 1 107 ? -15.576 0.487 12.349 1.00 79.25 107 LYS A C 1
ATOM 808 O O . LYS A 1 107 ? -14.411 0.853 12.224 1.00 79.25 107 LYS A O 1
ATOM 813 N N . THR A 1 108 ? -16.029 -0.720 12.038 1.00 86.94 108 THR A N 1
ATOM 814 C CA . THR A 1 108 ? -15.263 -1.762 11.356 1.00 86.94 108 THR A CA 1
ATOM 815 C C . THR A 1 108 ? -15.362 -1.594 9.840 1.00 86.94 108 THR A C 1
ATOM 817 O O . THR A 1 108 ? -16.207 -0.840 9.345 1.00 86.94 108 THR A O 1
ATOM 820 N N . GLY A 1 109 ? -14.517 -2.302 9.098 1.00 88.00 109 GLY A N 1
ATOM 821 C CA . GLY A 1 109 ? -14.632 -2.411 7.644 1.00 88.00 109 GLY A CA 1
ATOM 822 C C . GLY A 1 109 ? -13.359 -2.939 7.002 1.00 88.00 109 GLY A C 1
ATOM 823 O O . GLY A 1 109 ? -12.467 -3.411 7.701 1.00 88.00 109 GLY A O 1
ATOM 824 N N . THR A 1 110 ? -13.277 -2.864 5.677 1.00 88.94 110 THR A N 1
ATOM 825 C CA . THR A 1 110 ? -12.164 -3.455 4.924 1.00 88.94 110 THR A CA 1
ATOM 826 C C . THR A 1 110 ? -11.456 -2.397 4.100 1.00 88.94 110 THR A C 1
ATOM 828 O O . THR A 1 110 ? -12.095 -1.589 3.446 1.00 88.94 110 THR A O 1
ATOM 831 N N . ILE A 1 111 ? -10.129 -2.410 4.102 1.00 88.81 111 ILE A N 1
ATOM 832 C CA . ILE A 1 111 ? -9.296 -1.722 3.122 1.00 88.81 111 ILE A CA 1
ATOM 833 C C . ILE A 1 111 ? -8.780 -2.797 2.178 1.00 88.81 111 ILE A C 1
ATOM 835 O O . ILE A 1 111 ? -8.131 -3.753 2.603 1.00 88.81 111 ILE A O 1
ATOM 839 N N . HIS A 1 112 ? -9.042 -2.635 0.890 1.00 90.62 112 HIS A N 1
ATOM 840 C CA . HIS A 1 112 ? -8.477 -3.505 -0.126 1.00 90.62 112 HIS A CA 1
ATOM 841 C C . HIS A 1 112 ? -7.463 -2.712 -0.958 1.00 90.62 112 HIS A C 1
ATOM 843 O O . HIS A 1 112 ? -7.705 -1.563 -1.299 1.00 90.62 112 HIS A O 1
ATOM 849 N N . VAL A 1 113 ? -6.307 -3.298 -1.263 1.00 87.44 113 VAL A N 1
ATOM 850 C CA . VAL A 1 113 ? -5.301 -2.734 -2.172 1.00 87.44 113 VAL A CA 1
ATOM 851 C C . VAL A 1 113 ? -5.334 -3.522 -3.474 1.00 87.44 113 VAL A C 1
ATOM 853 O O . VAL A 1 113 ? -5.008 -4.709 -3.491 1.00 87.44 113 VAL A O 1
ATOM 856 N N . HIS A 1 114 ? -5.721 -2.872 -4.567 1.00 87.75 114 HIS A N 1
ATOM 857 C CA . HIS A 1 114 ? -5.701 -3.473 -5.898 1.00 87.75 114 HIS A CA 1
ATOM 858 C C . HIS A 1 114 ? -4.506 -2.959 -6.703 1.00 87.75 114 HIS A C 1
ATOM 860 O O . HIS A 1 114 ? -4.231 -1.765 -6.700 1.00 87.75 114 HIS A O 1
ATOM 866 N N . LEU A 1 115 ? -3.812 -3.860 -7.396 1.00 85.06 115 LEU A N 1
ATOM 867 C CA . LEU A 1 115 ? -2.895 -3.524 -8.483 1.00 85.06 115 LEU A CA 1
ATOM 868 C C . LEU A 1 115 ? -3.345 -4.292 -9.719 1.00 85.06 115 LEU A C 1
ATOM 870 O O . LEU A 1 115 ? -3.288 -5.520 -9.732 1.00 85.06 115 LEU A O 1
ATOM 874 N N . ARG A 1 116 ? -3.756 -3.568 -10.756 1.00 83.88 116 ARG A N 1
ATOM 875 C CA . ARG A 1 116 ? -4.135 -4.150 -12.039 1.00 83.88 116 ARG A CA 1
ATOM 876 C C . ARG A 1 116 ? -3.249 -3.595 -13.142 1.00 83.88 116 ARG A C 1
ATOM 878 O O . ARG A 1 116 ? -3.005 -2.391 -13.183 1.00 83.88 116 ARG A O 1
ATOM 885 N N . ARG A 1 117 ? -2.796 -4.461 -14.043 1.00 76.12 117 ARG A N 1
ATOM 886 C CA . ARG A 1 117 ? -2.173 -4.058 -15.299 1.00 76.12 117 ARG A CA 1
ATOM 887 C C . ARG A 1 117 ? -3.282 -3.623 -16.258 1.00 76.12 117 ARG A C 1
ATOM 889 O O . ARG A 1 117 ? -4.105 -4.441 -16.658 1.00 76.12 117 ARG A O 1
ATOM 896 N N . SER A 1 118 ? -3.313 -2.338 -16.591 1.00 68.00 118 SER A N 1
ATOM 897 C CA . SER A 1 118 ? -4.138 -1.810 -17.680 1.00 68.00 118 SER A CA 1
ATOM 898 C C . SER A 1 118 ? -3.344 -1.818 -18.993 1.00 68.00 118 SER A C 1
ATOM 900 O O . SER A 1 118 ? -2.117 -1.682 -18.980 1.00 68.00 118 SER A O 1
ATOM 902 N N . ASP A 1 119 ? -4.039 -1.995 -20.117 1.00 54.19 119 ASP A N 1
ATOM 903 C CA . ASP A 1 119 ? -3.455 -2.108 -21.465 1.00 54.19 119 ASP A CA 1
ATOM 904 C C . ASP A 1 119 ? -2.788 -0.793 -21.924 1.00 54.19 119 ASP A C 1
ATOM 906 O O . ASP A 1 119 ? -1.905 -0.790 -22.779 1.00 54.19 119 ASP A O 1
ATOM 910 N N . GLU A 1 120 ? -3.148 0.313 -21.270 1.00 47.75 120 GLU A N 1
ATOM 911 C CA . GLU A 1 120 ? -2.443 1.591 -21.272 1.00 47.75 120 GLU A CA 1
ATOM 912 C C . GLU A 1 120 ? -1.912 1.814 -19.852 1.00 47.75 120 GLU A C 1
ATOM 914 O O . GLU A 1 120 ? -2.681 1.740 -18.897 1.00 47.75 120 GLU A O 1
ATOM 919 N N . THR A 1 121 ? -0.603 2.027 -19.705 1.00 39.06 121 THR A N 1
ATOM 920 C CA . THR A 1 121 ? 0.176 2.151 -18.454 1.00 39.06 121 THR A CA 1
ATOM 921 C C . THR A 1 121 ? -0.516 2.937 -17.329 1.00 39.06 121 THR A C 1
ATOM 923 O O . THR A 1 121 ? -0.222 4.110 -17.109 1.00 39.06 121 THR A O 1
ATOM 926 N N . ASN A 1 122 ? -1.410 2.289 -16.583 1.00 40.66 122 ASN A N 1
ATOM 927 C CA . ASN A 1 122 ? -2.092 2.861 -15.429 1.00 40.66 122 ASN A CA 1
ATOM 928 C C . ASN A 1 122 ? -2.304 1.780 -14.365 1.00 40.66 122 ASN A C 1
ATOM 930 O O . ASN A 1 122 ? -2.829 0.704 -14.652 1.00 40.66 122 ASN A O 1
ATOM 934 N N . CYS A 1 123 ? -1.889 2.092 -13.137 1.00 41.91 123 CYS A N 1
ATOM 935 C CA . CYS A 1 123 ? -2.117 1.282 -11.945 1.00 41.91 123 CYS A CA 1
ATOM 936 C C . CYS A 1 123 ? -3.199 1.972 -11.105 1.00 41.91 123 CYS A C 1
ATOM 938 O O . CYS A 1 123 ? -2.978 3.077 -10.609 1.00 41.91 123 CYS A O 1
ATOM 940 N N . GLU A 1 124 ? -4.360 1.338 -10.943 1.00 44.84 124 GLU A N 1
ATOM 941 C CA . GLU A 1 124 ? -5.465 1.877 -10.139 1.00 44.84 124 GLU A CA 1
ATOM 942 C C . GLU A 1 124 ? -5.434 1.329 -8.707 1.00 44.84 124 GLU A C 1
ATOM 944 O O . GLU A 1 124 ? -5.430 0.116 -8.512 1.00 44.84 124 GLU A O 1
ATOM 949 N N . PHE A 1 125 ? -5.458 2.226 -7.713 1.00 46.84 125 PHE A N 1
ATOM 950 C CA . PHE A 1 125 ? -5.583 1.902 -6.288 1.00 46.84 125 PHE A CA 1
ATOM 951 C C . PHE A 1 125 ? -7.001 2.235 -5.803 1.00 46.84 125 PHE A C 1
ATOM 953 O O . PHE A 1 125 ? -7.330 3.409 -5.635 1.00 46.84 125 PHE A O 1
ATOM 960 N N . ASN A 1 126 ? -7.825 1.218 -5.534 1.00 47.84 126 ASN A N 1
ATOM 961 C CA . ASN A 1 126 ? -9.195 1.391 -5.031 1.00 47.84 126 ASN A CA 1
ATOM 962 C C . ASN A 1 126 ? -9.314 0.922 -3.582 1.00 47.84 126 ASN A C 1
ATOM 964 O O . ASN A 1 126 ? -8.866 -0.175 -3.283 1.00 47.84 126 ASN A O 1
ATOM 968 N N . CYS A 1 127 ? -9.955 1.719 -2.722 1.00 40.31 127 CYS A N 1
ATOM 969 C CA . CYS A 1 127 ? -10.322 1.355 -1.351 1.00 40.31 127 CYS A CA 1
ATOM 970 C C . CYS A 1 127 ? -11.852 1.282 -1.254 1.00 40.31 127 CYS A C 1
ATOM 972 O O . CYS A 1 127 ? -12.527 2.298 -1.427 1.00 40.31 127 CYS A O 1
ATOM 974 N N . GLU A 1 128 ? -12.396 0.099 -0.975 1.00 44.56 128 GLU A N 1
ATOM 975 C CA . GLU A 1 128 ? -13.834 -0.106 -0.741 1.00 44.56 128 GLU A CA 1
ATOM 976 C C . GLU A 1 128 ? -14.161 0.032 0.761 1.00 44.56 128 GLU A C 1
ATOM 978 O O . GLU A 1 128 ? -13.244 0.149 1.570 1.00 44.56 128 GLU A O 1
ATOM 983 N N . ARG A 1 129 ? -15.444 0.141 1.134 1.00 45.78 129 ARG A N 1
ATOM 984 C CA . ARG A 1 129 ? -15.918 0.300 2.524 1.00 45.78 129 ARG A CA 1
ATOM 985 C C . ARG A 1 129 ? -16.802 -0.865 2.928 1.00 45.78 129 ARG A C 1
ATOM 987 O O . ARG A 1 129 ? -17.690 -1.196 2.114 1.00 45.78 129 ARG A O 1
#

Sequence (129 aa):
MPTDYGKQGTDPAAALAFGAMSHRVRALATVHELSLQSASYSEIDLGRYLREMTRKISEGQALAERGIELSCTSDVVFIDYEIANTVGLLANELIANAVRHAFPIGKTGTIHVHLRRSDETNCEFNCER